Protein AF-A0A927DA79-F1 (afdb_monomer_lite)

Radius of gyration: 12.08 Å; chains: 1; bounding box: 31×19×31 Å

Foldseek 3Di:
DPDPAFPDKDWDQFDDDPVDPGTFGFIFTHHPNDGPDTAGPPGDPPPPPD

Structure (mmCIF, N/CA/C/O backbone):
data_AF-A0A927DA79-F1
#
_entry.id   AF-A0A927DA79-F1
#
loop_
_atom_site.group_PDB
_atom_site.id
_atom_site.type_symbol
_atom_site.label_atom_id
_atom_site.label_alt_id
_atom_site.label_comp_id
_atom_site.label_asym_id
_atom_site.label_entity_id
_atom_site.label_seq_id
_atom_site.pdbx_PDB_ins_code
_atom_site.Cartn_x
_atom_site.Cartn_y
_atom_site.Cartn_z
_atom_site.occupancy
_atom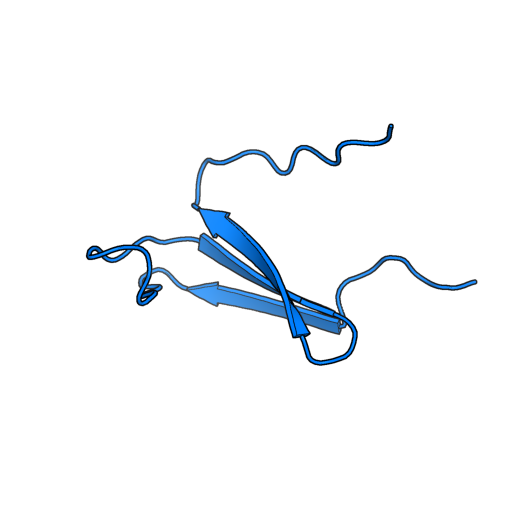_site.B_iso_or_equiv
_atom_site.auth_seq_id
_atom_site.auth_comp_id
_atom_site.auth_asym_id
_atom_site.auth_atom_id
_atom_site.pdbx_PDB_model_num
ATOM 1 N N . MET A 1 1 ? 18.202 1.351 -19.783 1.00 45.81 1 MET A N 1
ATOM 2 C CA . MET A 1 1 ? 17.822 1.972 -18.498 1.00 45.81 1 MET A CA 1
ATOM 3 C C . MET A 1 1 ? 16.623 1.214 -17.959 1.00 45.81 1 MET A C 1
ATOM 5 O O . MET A 1 1 ? 15.536 1.397 -18.488 1.00 45.81 1 MET A O 1
ATOM 9 N N . HIS A 1 2 ? 16.808 0.324 -16.981 1.00 52.72 2 HIS A N 1
ATOM 10 C CA . HIS A 1 2 ? 15.673 -0.085 -16.155 1.00 52.72 2 HIS A CA 1
ATOM 11 C C . HIS A 1 2 ? 15.443 1.052 -15.171 1.00 52.72 2 HIS A C 1
ATOM 13 O O . HIS A 1 2 ? 16.292 1.327 -14.331 1.00 52.72 2 HIS A O 1
ATOM 19 N N . SER A 1 3 ? 14.352 1.784 -15.374 1.00 59.16 3 SER A N 1
ATOM 20 C CA . SER A 1 3 ? 13.859 2.711 -14.370 1.00 59.16 3 SER A CA 1
ATOM 21 C C . SER A 1 3 ? 13.477 1.879 -13.152 1.00 59.16 3 SER A C 1
ATOM 23 O O . SER A 1 3 ? 12.651 0.977 -13.277 1.00 59.16 3 SER A O 1
ATOM 25 N N . ASP A 1 4 ? 14.069 2.161 -11.995 1.00 76.50 4 ASP A N 1
ATOM 26 C CA . ASP A 1 4 ? 13.658 1.553 -10.723 1.00 76.50 4 ASP A CA 1
ATOM 27 C C . ASP A 1 4 ? 12.338 2.155 -10.196 1.00 76.50 4 ASP A C 1
ATOM 29 O O . ASP A 1 4 ? 11.989 2.034 -9.026 1.00 76.50 4 ASP A O 1
ATOM 33 N N . ALA A 1 5 ? 11.594 2.844 -11.063 1.00 84.50 5 ALA A N 1
ATOM 34 C CA . ALA A 1 5 ? 10.332 3.462 -10.720 1.00 84.50 5 ALA A CA 1
ATOM 35 C C . ALA A 1 5 ? 9.224 2.424 -10.516 1.00 84.50 5 ALA A C 1
ATOM 37 O O . ALA A 1 5 ? 9.243 1.317 -11.058 1.00 84.50 5 ALA A O 1
ATOM 38 N N . ALA A 1 6 ? 8.227 2.835 -9.742 1.00 90.06 6 ALA A N 1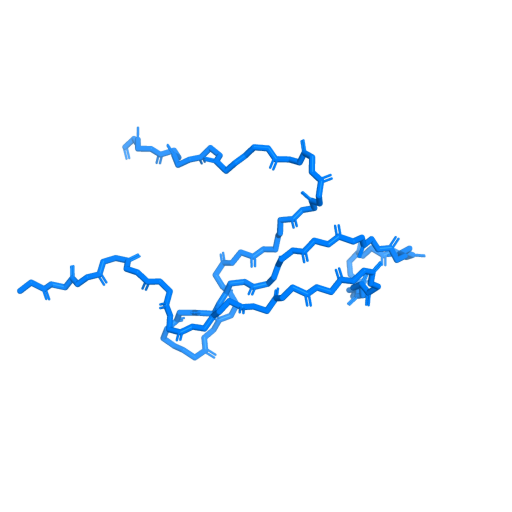
ATOM 39 C CA . ALA A 1 6 ? 6.960 2.136 -9.644 1.00 90.06 6 ALA A CA 1
ATOM 40 C C . ALA A 1 6 ? 6.182 2.217 -10.965 1.00 90.06 6 ALA A C 1
ATOM 42 O O . ALA A 1 6 ? 6.228 3.237 -11.654 1.00 90.06 6 ALA A O 1
ATOM 43 N N . ASP A 1 7 ? 5.401 1.178 -11.258 1.00 93.69 7 ASP A N 1
ATOM 44 C CA . ASP A 1 7 ? 4.438 1.195 -12.363 1.00 93.69 7 ASP A CA 1
ATOM 45 C C . ASP A 1 7 ? 3.190 2.001 -11.983 1.00 93.69 7 ASP A C 1
ATOM 47 O O . ASP A 1 7 ? 2.602 2.695 -12.811 1.00 93.69 7 ASP A O 1
ATOM 51 N N . LEU A 1 8 ? 2.773 1.895 -10.716 1.00 94.31 8 LEU A N 1
ATOM 52 C CA . LEU A 1 8 ? 1.594 2.563 -10.177 1.00 94.31 8 LEU A CA 1
ATOM 53 C C . LEU A 1 8 ? 1.784 2.875 -8.690 1.00 94.31 8 LEU A C 1
ATOM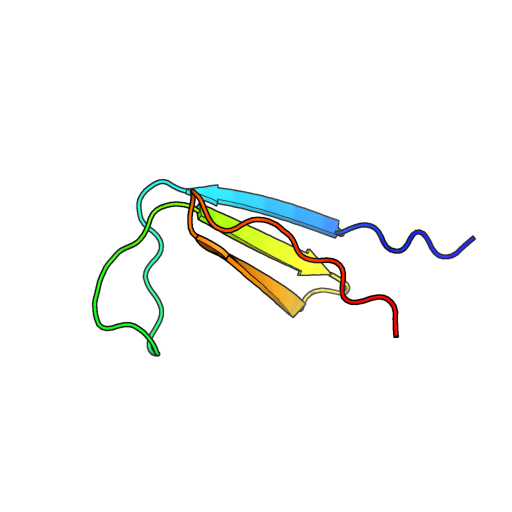 55 O O . LEU A 1 8 ? 2.255 2.041 -7.917 1.00 94.31 8 LEU A O 1
ATOM 59 N N . ILE A 1 9 ? 1.370 4.076 -8.288 1.00 93.25 9 ILE A N 1
ATOM 60 C CA . ILE A 1 9 ? 1.305 4.501 -6.889 1.00 93.25 9 ILE A CA 1
ATOM 61 C C . ILE A 1 9 ? -0.141 4.888 -6.588 1.00 93.25 9 ILE A C 1
ATOM 63 O O . ILE A 1 9 ? -0.703 5.770 -7.237 1.00 93.25 9 ILE A O 1
ATOM 67 N N . LEU A 1 10 ? -0.740 4.230 -5.597 1.00 94.56 10 LEU A N 1
ATOM 68 C CA . LEU A 1 10 ? -2.086 4.522 -5.109 1.00 94.56 10 LEU A CA 1
ATOM 69 C C . LEU A 1 10 ? -1.991 5.213 -3.754 1.00 94.56 10 LEU A C 1
ATOM 71 O O . LEU A 1 10 ? -1.329 4.697 -2.860 1.00 94.56 10 LEU A O 1
ATOM 75 N N . ARG A 1 11 ? -2.679 6.343 -3.584 1.00 94.88 11 ARG A N 1
ATOM 76 C CA . ARG A 1 11 ? -2.848 7.014 -2.290 1.00 94.88 11 ARG A CA 1
ATOM 77 C C . ARG A 1 11 ? -4.263 6.769 -1.776 1.00 94.88 11 ARG A C 1
ATOM 79 O O . ARG A 1 11 ? -5.217 6.930 -2.534 1.00 94.88 11 ARG A O 1
ATOM 86 N N . SER A 1 12 ? -4.401 6.420 -0.502 1.00 95.50 12 SER A N 1
ATOM 87 C CA . SER A 1 12 ? -5.704 6.263 0.151 1.00 95.50 12 SER A CA 1
ATOM 88 C C . SER A 1 12 ? -5.627 6.681 1.614 1.00 95.50 12 SER A C 1
ATOM 90 O O . SER A 1 12 ? -4.622 6.442 2.280 1.00 95.50 12 SER A O 1
ATOM 92 N N . ASP A 1 13 ? -6.708 7.266 2.125 1.00 95.00 13 ASP A N 1
ATOM 93 C CA . ASP A 1 13 ? -6.836 7.596 3.546 1.00 95.00 13 ASP A CA 1
ATOM 94 C C . ASP A 1 13 ? -7.321 6.401 4.392 1.00 95.00 13 ASP A C 1
ATOM 96 O O . ASP A 1 13 ? -7.282 6.455 5.619 1.00 95.00 13 ASP A O 1
ATOM 100 N N . ALA A 1 14 ? -7.741 5.306 3.746 1.00 94.75 14 ALA A N 1
ATOM 101 C CA . ALA A 1 14 ? -8.258 4.105 4.396 1.00 94.75 14 ALA A CA 1
ATOM 102 C C . ALA A 1 14 ? -7.771 2.835 3.678 1.00 94.75 14 ALA A C 1
ATOM 104 O O . ALA A 1 14 ? -8.452 2.269 2.822 1.00 94.75 14 ALA A O 1
ATOM 105 N N . ILE A 1 15 ? -6.565 2.390 4.022 1.00 93.94 15 ILE A N 1
ATOM 106 C CA . ILE A 1 15 ? -5.977 1.124 3.583 1.00 93.94 15 ILE A CA 1
ATOM 107 C C . ILE A 1 15 ? -6.211 0.083 4.675 1.00 93.94 15 ILE A C 1
ATOM 109 O O . ILE A 1 15 ? -5.838 0.283 5.830 1.00 93.94 15 ILE A O 1
ATOM 113 N N . PHE A 1 16 ? -6.802 -1.045 4.289 1.00 92.88 16 PHE A N 1
ATOM 114 C CA . PHE A 1 16 ? -6.941 -2.236 5.122 1.00 92.88 16 PHE A CA 1
ATOM 115 C C . PHE A 1 16 ? -6.033 -3.342 4.586 1.00 92.88 16 PHE A C 1
ATOM 117 O O . PHE A 1 16 ? -5.946 -3.542 3.375 1.00 92.88 16 PHE A O 1
ATOM 124 N N . THR A 1 17 ? -5.391 -4.099 5.473 1.00 88.88 17 THR A N 1
ATOM 125 C CA . THR A 1 17 ? -4.600 -5.275 5.084 1.00 88.88 17 THR A CA 1
ATOM 126 C C . THR A 1 17 ? -4.906 -6.412 6.041 1.00 88.88 17 THR A C 1
ATOM 128 O O . THR A 1 17 ? -5.079 -6.167 7.225 1.00 88.88 17 THR A O 1
ATOM 131 N N . ALA A 1 18 ? -4.893 -7.664 5.587 1.00 89.44 18 ALA A N 1
ATOM 132 C CA . ALA A 1 18 ? -5.124 -8.797 6.490 1.00 89.44 18 ALA A CA 1
ATOM 133 C C . ALA A 1 18 ? -4.081 -8.898 7.629 1.00 89.44 18 ALA A C 1
ATOM 135 O O . ALA A 1 18 ? -4.352 -9.508 8.658 1.00 89.44 18 ALA A O 1
ATOM 136 N N . ALA A 1 19 ? -2.898 -8.294 7.457 1.00 86.12 19 ALA A N 1
ATOM 137 C CA . ALA A 1 19 ? -1.837 -8.254 8.463 1.00 86.12 19 ALA A CA 1
ATOM 138 C C . ALA A 1 19 ? -2.048 -7.178 9.545 1.00 86.12 19 ALA A C 1
ATOM 140 O O . ALA A 1 19 ? -1.439 -7.257 10.610 1.00 86.12 19 ALA A O 1
ATOM 141 N N . ARG A 1 20 ? -2.884 -6.167 9.280 1.00 80.06 20 ARG A N 1
ATOM 142 C CA . ARG A 1 20 ? -3.189 -5.072 10.208 1.00 80.06 20 ARG A CA 1
ATOM 143 C C . ARG A 1 20 ? -4.689 -5.065 10.465 1.00 80.06 20 ARG A C 1
ATOM 145 O O . ARG A 1 20 ? -5.465 -4.789 9.561 1.00 80.06 20 ARG A O 1
ATOM 152 N N . ASN A 1 21 ? -5.110 -5.307 11.702 1.00 86.81 21 ASN A N 1
ATOM 153 C CA . ASN A 1 21 ? -6.534 -5.309 12.053 1.00 86.81 21 ASN A CA 1
ATOM 154 C C . ASN A 1 21 ? -7.130 -3.889 12.195 1.00 86.81 21 ASN A C 1
ATOM 156 O O . ASN A 1 21 ? -8.111 -3.692 12.904 1.00 86.81 21 ASN A O 1
ATOM 160 N N . GLU A 1 22 ? -6.512 -2.895 11.554 1.00 89.56 22 GLU A N 1
ATOM 161 C CA . GLU A 1 22 ? -6.838 -1.473 11.647 1.00 89.56 22 GLU A CA 1
ATOM 162 C C . GLU A 1 22 ? -6.619 -0.793 10.286 1.00 89.56 22 GLU A C 1
ATOM 164 O O . GLU A 1 22 ? -5.793 -1.235 9.479 1.00 89.56 22 GLU A O 1
ATOM 169 N N . LEU A 1 23 ? -7.367 0.286 10.034 1.00 93.62 23 LEU A N 1
ATOM 170 C CA . LEU A 1 23 ? -7.207 1.128 8.848 1.00 93.62 23 LEU A CA 1
ATOM 171 C C . LEU A 1 23 ? -6.066 2.124 9.048 1.00 93.62 23 LEU A C 1
ATOM 173 O O . LEU A 1 23 ? -5.952 2.734 10.108 1.00 93.62 23 LEU A O 1
ATOM 177 N N . PHE A 1 24 ? -5.280 2.356 8.000 1.00 92.12 24 PHE A N 1
ATOM 178 C CA . PHE A 1 24 ? -4.292 3.432 7.986 1.00 92.12 24 PHE A CA 1
ATOM 179 C C . PHE A 1 24 ? -4.334 4.216 6.675 1.00 92.12 24 PHE A C 1
ATOM 181 O O . PHE A 1 24 ? -4.724 3.695 5.633 1.00 92.12 24 PHE A O 1
ATOM 188 N N . SER A 1 25 ? -3.919 5.478 6.728 1.00 94.56 25 SER A N 1
ATOM 189 C CA . SER A 1 25 ? -3.759 6.320 5.541 1.00 94.56 25 SER A CA 1
ATOM 190 C C . SER A 1 25 ? -2.335 6.186 5.002 1.00 94.56 25 SER A C 1
ATOM 192 O O . SER A 1 25 ? -1.396 6.061 5.789 1.00 94.56 25 SER A O 1
ATOM 194 N N . GLY A 1 26 ? -2.147 6.181 3.683 1.00 94.75 26 GLY A N 1
ATOM 195 C CA . GLY A 1 26 ? -0.826 5.956 3.100 1.00 94.75 26 GLY A CA 1
ATOM 196 C C . GLY A 1 26 ? -0.813 5.712 1.596 1.00 94.75 26 GLY A C 1
ATOM 197 O O . GLY A 1 26 ? -1.726 6.107 0.862 1.00 94.75 26 GLY A O 1
ATOM 198 N N . TYR A 1 27 ? 0.245 5.032 1.157 1.00 94.38 27 TYR A N 1
ATOM 199 C CA . TYR A 1 27 ? 0.518 4.699 -0.236 1.00 94.38 27 TYR A CA 1
ATOM 200 C C . TYR A 1 27 ? 0.691 3.192 -0.436 1.00 94.38 27 TYR A C 1
ATOM 202 O O . TYR A 1 27 ? 1.283 2.509 0.400 1.00 94.38 27 TYR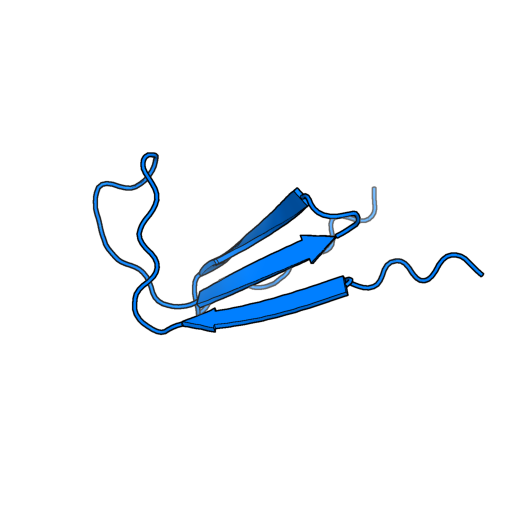 A O 1
ATOM 210 N N . VAL A 1 28 ? 0.231 2.687 -1.582 1.00 93.94 28 VAL A N 1
ATOM 211 C CA . VAL A 1 28 ? 0.536 1.342 -2.089 1.00 93.94 28 VAL A CA 1
ATOM 212 C C . VAL A 1 28 ? 1.319 1.491 -3.386 1.00 93.94 28 VAL A C 1
ATOM 214 O O . VAL A 1 28 ? 0.858 2.143 -4.324 1.00 93.94 28 VAL A O 1
ATOM 217 N N . VAL A 1 29 ? 2.504 0.891 -3.432 1.00 94.12 29 VAL A N 1
ATOM 218 C CA . VAL A 1 29 ? 3.420 0.955 -4.572 1.00 94.12 29 VAL A CA 1
ATOM 219 C C . VAL A 1 29 ? 3.379 -0.374 -5.311 1.00 94.12 29 VAL A C 1
ATOM 221 O O . VAL A 1 29 ? 3.632 -1.422 -4.717 1.00 94.12 29 VAL A O 1
ATOM 224 N N . ILE A 1 30 ? 3.077 -0.333 -6.606 1.00 94.44 30 ILE A N 1
ATOM 225 C CA . ILE A 1 30 ? 3.018 -1.504 -7.480 1.00 94.44 30 ILE A CA 1
ATOM 226 C C . ILE A 1 30 ? 4.172 -1.443 -8.475 1.00 94.44 30 ILE A C 1
ATOM 228 O O . ILE A 1 30 ? 4.395 -0.419 -9.122 1.00 94.44 30 ILE A O 1
ATOM 232 N N . LYS A 1 31 ? 4.891 -2.559 -8.601 1.00 94.56 31 LYS A N 1
ATOM 233 C CA . LYS A 1 31 ? 5.996 -2.733 -9.541 1.00 94.56 31 LYS A CA 1
ATOM 234 C C . LYS A 1 31 ? 6.003 -4.158 -10.080 1.00 94.56 31 LYS A C 1
ATOM 236 O O . LYS A 1 31 ? 5.890 -5.116 -9.318 1.00 94.56 31 LYS A O 1
ATOM 241 N N 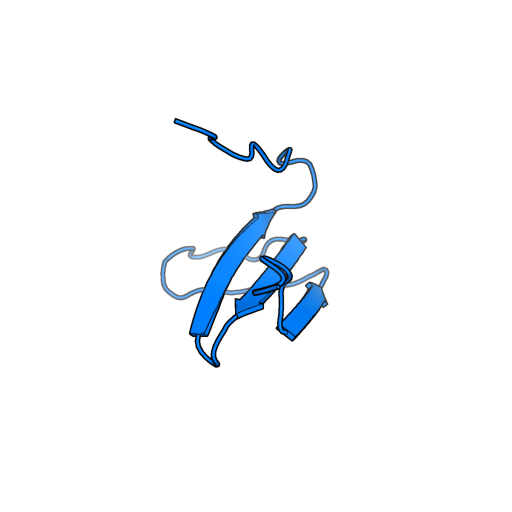. ASN A 1 32 ? 6.136 -4.296 -11.392 1.00 93.12 32 ASN A N 1
ATOM 242 C CA . ASN A 1 32 ? 6.035 -5.544 -12.139 1.00 93.12 32 ASN A CA 1
ATOM 243 C C . ASN A 1 32 ? 4.766 -6.344 -11.786 1.00 93.12 32 ASN A C 1
ATOM 245 O O . ASN A 1 32 ? 4.808 -7.563 -11.631 1.00 93.12 32 ASN A O 1
ATOM 249 N N . GLY A 1 33 ? 3.637 -5.647 -11.605 1.00 92.81 33 GLY A N 1
ATOM 250 C CA . GLY A 1 33 ? 2.345 -6.255 -11.258 1.00 92.81 33 GLY A CA 1
ATOM 251 C C . GLY A 1 33 ? 2.213 -6.768 -9.816 1.00 92.81 33 GLY A C 1
ATOM 252 O O . GLY A 1 33 ? 1.183 -7.349 -9.482 1.00 92.81 33 GLY A O 1
ATOM 253 N N . ALA A 1 34 ? 3.210 -6.545 -8.953 1.00 93.88 34 ALA A N 1
ATOM 254 C CA . ALA A 1 34 ? 3.191 -6.933 -7.544 1.00 93.88 34 ALA A CA 1
ATOM 255 C C . ALA A 1 34 ? 3.215 -5.710 -6.616 1.00 93.88 34 ALA A C 1
ATOM 257 O O . ALA A 1 34 ? 3.732 -4.654 -6.979 1.00 93.88 34 ALA A O 1
ATOM 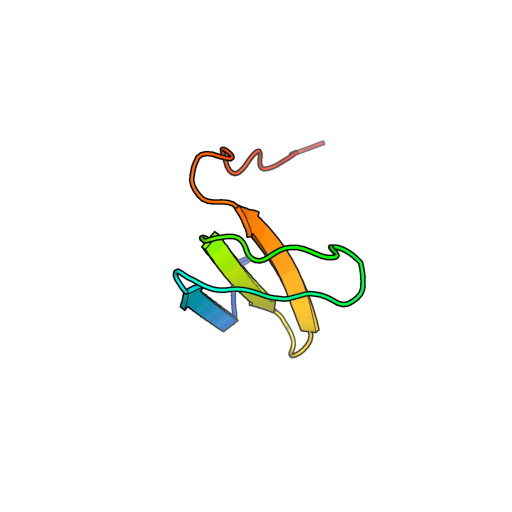258 N N . ILE A 1 35 ? 2.688 -5.858 -5.395 1.00 93.25 35 ILE A N 1
ATOM 259 C CA . ILE A 1 35 ? 2.838 -4.844 -4.342 1.00 93.25 35 ILE A CA 1
ATOM 260 C C . ILE A 1 35 ? 4.296 -4.867 -3.874 1.00 93.25 35 ILE A C 1
ATOM 262 O O . ILE A 1 35 ? 4.736 -5.839 -3.264 1.00 93.25 35 ILE A O 1
ATOM 266 N N . ALA A 1 36 ? 5.035 -3.801 -4.168 1.00 93.62 36 ALA A N 1
ATOM 267 C CA . ALA A 1 36 ? 6.435 -3.642 -3.786 1.00 93.62 36 ALA A CA 1
ATOM 268 C C . ALA A 1 36 ? 6.585 -3.008 -2.397 1.00 93.62 36 ALA A C 1
ATOM 270 O O . ALA A 1 36 ? 7.510 -3.346 -1.664 1.00 93.62 36 ALA A O 1
ATOM 271 N N . ALA A 1 37 ? 5.673 -2.102 -2.029 1.00 91.31 37 ALA A N 1
ATOM 272 C CA . ALA A 1 37 ? 5.658 -1.459 -0.719 1.00 91.31 37 ALA A CA 1
ATOM 273 C C . ALA A 1 37 ? 4.253 -0.984 -0.327 1.00 91.31 37 ALA A C 1
ATOM 275 O O . ALA A 1 37 ? 3.421 -0.658 -1.178 1.00 91.31 37 ALA A O 1
ATOM 276 N N . MET A 1 38 ? 4.022 -0.898 0.982 1.00 91.50 38 MET A N 1
ATOM 277 C CA . MET A 1 38 ? 2.914 -0.165 1.593 1.00 91.50 38 MET A CA 1
ATOM 278 C C . MET A 1 38 ? 3.506 0.759 2.649 1.00 91.50 38 MET A C 1
ATOM 280 O O . MET A 1 38 ? 4.250 0.291 3.506 1.00 91.50 38 MET A O 1
ATOM 284 N N . ILE A 1 39 ? 3.205 2.050 2.560 1.00 91.12 39 ILE A N 1
ATOM 285 C CA . ILE A 1 39 ? 3.884 3.098 3.331 1.00 91.12 39 ILE A CA 1
ATOM 286 C C . ILE A 1 39 ? 2.812 3.908 4.040 1.00 91.12 39 ILE A C 1
ATOM 288 O O . ILE A 1 39 ? 1.949 4.485 3.371 1.00 91.12 39 ILE A O 1
ATOM 292 N N . ALA A 1 40 ? 2.812 3.922 5.372 1.00 91.12 40 ALA A N 1
ATOM 293 C CA . ALA A 1 40 ? 1.852 4.731 6.112 1.00 91.12 40 ALA A CA 1
ATOM 294 C C . ALA A 1 40 ? 2.205 6.220 5.998 1.00 91.12 40 ALA A C 1
ATOM 296 O O . ALA A 1 40 ? 3.368 6.603 5.887 1.00 91.12 40 ALA A O 1
ATOM 297 N N . ASN A 1 41 ? 1.199 7.089 6.031 1.00 88.44 41 ASN A N 1
ATOM 298 C CA . ASN A 1 41 ? 1.430 8.526 6.069 1.00 88.44 41 ASN A CA 1
ATOM 299 C C . ASN A 1 41 ? 2.271 8.886 7.302 1.00 88.44 41 ASN A C 1
ATOM 301 O O . ASN A 1 41 ? 1.940 8.500 8.422 1.00 88.44 41 ASN A O 1
ATOM 305 N N . GLY A 1 42 ? 3.343 9.648 7.086 1.00 77.69 42 GLY A N 1
ATOM 306 C CA . GLY A 1 42 ? 4.293 10.021 8.136 1.00 77.69 42 GLY A CA 1
ATOM 307 C C . GLY A 1 42 ? 5.450 9.036 8.330 1.00 77.69 42 GLY A C 1
ATOM 308 O O . GLY A 1 42 ? 6.383 9.371 9.054 1.00 77.69 42 GLY A O 1
ATOM 309 N N . GLU A 1 43 ? 5.437 7.872 7.669 1.00 75.94 43 GLU A N 1
ATOM 310 C CA . GLU A 1 43 ? 6.643 7.057 7.499 1.00 75.94 43 GLU A CA 1
ATOM 311 C C . GLU A 1 43 ? 7.489 7.650 6.364 1.00 75.94 43 GLU A C 1
ATOM 313 O O . GLU A 1 43 ? 6.987 7.921 5.271 1.00 75.94 43 GLU A O 1
ATOM 318 N N . ASP A 1 44 ? 8.772 7.887 6.637 1.00 61.28 44 ASP A N 1
ATOM 319 C CA . ASP A 1 44 ? 9.718 8.336 5.618 1.00 61.28 44 ASP A CA 1
ATOM 320 C C . ASP A 1 44 ? 10.121 7.147 4.734 1.00 61.28 44 ASP A C 1
ATOM 322 O O . ASP A 1 44 ? 10.341 6.037 5.234 1.00 61.28 44 ASP A O 1
ATOM 326 N N . ILE A 1 45 ? 10.222 7.358 3.419 1.00 57.66 45 ILE A N 1
ATOM 327 C CA . ILE A 1 45 ? 10.639 6.302 2.489 1.00 57.66 45 ILE A CA 1
ATOM 328 C C . ILE A 1 45 ? 12.151 6.152 2.621 1.00 57.66 45 ILE A C 1
ATOM 330 O O . ILE A 1 45 ? 12.919 6.746 1.869 1.00 57.66 45 ILE A O 1
ATOM 334 N N . GLN A 1 46 ? 12.598 5.353 3.588 1.00 55.34 46 GLN A N 1
ATOM 335 C CA . GLN A 1 46 ? 14.006 4.989 3.667 1.00 55.34 46 GLN A CA 1
ATOM 336 C C . GLN A 1 46 ? 14.326 4.010 2.537 1.00 55.34 46 GLN A C 1
ATOM 338 O O . GLN A 1 46 ? 14.157 2.797 2.668 1.00 55.34 46 GLN A O 1
ATOM 343 N N . THR A 1 47 ? 14.799 4.540 1.409 1.00 49.62 47 THR A N 1
ATOM 344 C CA . THR A 1 47 ? 15.515 3.751 0.407 1.00 49.62 47 THR A CA 1
ATOM 345 C C . THR A 1 47 ? 16.776 3.220 1.076 1.00 49.62 47 THR A C 1
ATOM 347 O O . THR A 1 47 ? 17.776 3.925 1.206 1.00 49.62 47 THR A O 1
ATOM 350 N N . SER A 1 48 ? 16.706 1.988 1.578 1.00 41.84 48 SER A N 1
ATOM 351 C CA . SER A 1 48 ? 17.881 1.265 2.052 1.00 41.84 48 SER A CA 1
ATOM 352 C C . SER A 1 48 ? 18.723 0.892 0.836 1.00 41.84 48 SER A C 1
ATOM 354 O O . SER A 1 48 ? 18.602 -0.208 0.308 1.00 41.84 48 SER A O 1
ATOM 356 N N . GLU A 1 49 ? 19.552 1.821 0.364 1.00 46.22 49 GLU A N 1
ATOM 357 C CA . GLU A 1 49 ? 20.707 1.461 -0.450 1.00 46.22 49 GLU A CA 1
ATOM 358 C C . GLU A 1 49 ? 21.728 0.803 0.483 1.00 46.22 49 GLU A C 1
ATOM 360 O O . GLU A 1 49 ? 22.409 1.461 1.275 1.00 46.22 49 GLU A O 1
ATOM 365 N N . ARG A 1 50 ? 21.782 -0.526 0.431 1.00 38.03 50 ARG A N 1
ATOM 366 C CA . ARG A 1 50 ? 22.920 -1.314 0.891 1.00 38.03 50 ARG A CA 1
ATOM 367 C C . ARG A 1 50 ? 23.305 -2.313 -0.181 1.00 38.03 50 ARG A C 1
ATOM 369 O O . ARG A 1 50 ? 22.379 -2.923 -0.757 1.00 38.03 50 ARG A O 1
#

pLDDT: mean 82.85, std 17.01, range [38.03, 95.5]

Organism: Klebsiella pneumoniae (NCBI:txid573)

Sequence (50 aa):
MHSDAADLILRSDAIFTAARNELFSGYVVIKNGAIAAMIANGEDIQTSER

Secondary structure (DSSP, 8-state):
------SEEEEEEEEEETTEEEEEEEEEEEETTEEEEEEETT--------